Protein AF-A0A7C6NLB7-F1 (afdb_monomer_lite)

Secondary structure (DSSP, 8-state):
-EEEEEEE-TTS-EEEEEEE---EEEEET--S-HHHHHHHHHHHHHTTPPPPSSSSEEEEE-GGG----SS---SSTTEEEEEEEEEEEETTEEEEEEEEEEEEHHHHT-

Sequence (110 aa):
MQLQFQLVRANGGSESIQTQVQQCIVAGWAGRDIDAIEHHILELAELGVPRPSDVPLYYRIATNQLVQSPTVQVVGPHSSGEAEVLVFNHGDELCVSLASDHTDRALEAQ

Radius of gyration: 16.69 Å; chains: 1; bounding box: 38×24×46 Å

Structure (mmCIF, N/CA/C/O backbone):
data_AF-A0A7C6NLB7-F1
#
_entry.id   AF-A0A7C6NLB7-F1
#
loop_
_atom_site.group_PDB
_atom_site.id
_atom_site.type_symbol
_atom_site.label_atom_id
_atom_site.label_alt_id
_atom_site.label_comp_id
_atom_site.label_asym_id
_atom_site.label_entity_id
_atom_site.label_seq_id
_atom_site.pdbx_PDB_ins_code
_atom_site.Cartn_x
_atom_site.Cartn_y
_atom_site.Cartn_z
_atom_site.occupancy
_atom_site.B_iso_or_equiv
_atom_site.auth_seq_id
_atom_site.auth_comp_id
_atom_site.auth_asym_id
_atom_site.auth_atom_id
_atom_site.pdbx_PDB_model_num
ATOM 1 N N . MET A 1 1 ? 2.796 -9.038 10.996 1.00 92.50 1 MET A N 1
ATOM 2 C CA . MET A 1 1 ? 3.244 -7.695 11.405 1.00 92.50 1 MET A CA 1
ATOM 3 C C . MET A 1 1 ? 2.194 -7.086 12.322 1.00 92.50 1 MET A C 1
ATOM 5 O O . MET A 1 1 ? 1.027 -7.156 11.965 1.00 92.50 1 MET A O 1
ATOM 9 N N . GLN A 1 2 ? 2.576 -6.545 13.481 1.00 95.06 2 GLN A N 1
ATOM 10 C CA . GLN A 1 2 ? 1.649 -5.838 14.373 1.00 95.06 2 GLN A CA 1
ATOM 11 C C . GLN A 1 2 ? 1.724 -4.339 14.076 1.00 95.06 2 GLN A C 1
ATOM 13 O O . GLN A 1 2 ? 2.816 -3.780 14.072 1.00 95.06 2 GLN A O 1
ATOM 18 N N . LEU A 1 3 ? 0.578 -3.709 13.831 1.00 96.38 3 LEU A N 1
ATOM 19 C CA . LEU A 1 3 ? 0.455 -2.274 13.571 1.00 96.38 3 LEU A CA 1
ATOM 20 C C . LEU A 1 3 ? -0.475 -1.635 14.602 1.00 96.38 3 LEU A C 1
ATOM 22 O O . LEU A 1 3 ? -1.372 -2.301 15.127 1.00 96.38 3 LEU A O 1
ATOM 26 N N . GLN A 1 4 ? -0.276 -0.348 14.869 1.00 97.31 4 GLN A N 1
ATOM 27 C CA . GLN A 1 4 ? -1.088 0.441 15.788 1.00 97.31 4 GLN A CA 1
ATOM 28 C C . GLN A 1 4 ? -1.752 1.605 15.053 1.00 97.31 4 GLN A C 1
ATOM 30 O O . GLN A 1 4 ? -1.092 2.352 14.338 1.00 97.31 4 GLN A O 1
ATOM 35 N N . PHE A 1 5 ? -3.050 1.800 15.259 1.00 96.94 5 PHE A N 1
ATOM 36 C CA . PHE A 1 5 ? -3.798 2.896 14.643 1.00 96.94 5 PHE A CA 1
ATOM 37 C C . PHE A 1 5 ? -4.637 3.629 15.682 1.00 96.94 5 PHE A C 1
ATOM 39 O O . PHE A 1 5 ? -5.037 3.047 16.690 1.00 96.94 5 PHE A O 1
ATOM 46 N N . GLN A 1 6 ? -4.948 4.893 15.399 1.00 97.25 6 GLN A N 1
ATOM 47 C CA . GLN A 1 6 ? -6.030 5.598 16.074 1.00 97.25 6 GLN A CA 1
ATOM 48 C C . GLN A 1 6 ? -7.300 5.427 15.239 1.00 97.25 6 GLN A C 1
ATOM 50 O O . GLN A 1 6 ? -7.418 6.006 14.160 1.00 97.25 6 GLN A O 1
ATOM 55 N N . LEU A 1 7 ? -8.245 4.627 15.724 1.00 96.50 7 LEU A N 1
ATOM 56 C CA . LEU A 1 7 ? -9.530 4.431 15.067 1.00 96.50 7 LEU A CA 1
ATOM 57 C C . LEU A 1 7 ? -10.456 5.592 15.423 1.00 96.50 7 LEU A C 1
ATOM 59 O O . LEU A 1 7 ? -10.834 5.759 16.581 1.00 96.50 7 LEU A O 1
ATOM 63 N N . VAL A 1 8 ? -10.808 6.404 14.429 1.00 95.88 8 VAL A N 1
ATOM 64 C CA . VAL A 1 8 ? -11.730 7.536 14.583 1.00 95.88 8 VAL A CA 1
ATOM 65 C C . VAL A 1 8 ? -13.135 7.093 14.194 1.00 95.88 8 VAL A C 1
ATOM 67 O O . VAL A 1 8 ? -13.362 6.570 13.105 1.00 95.88 8 VAL A O 1
ATOM 70 N N . ARG A 1 9 ? -14.092 7.306 15.094 1.00 93.19 9 ARG A N 1
ATOM 71 C CA . ARG A 1 9 ? -15.501 6.957 14.915 1.00 93.19 9 ARG A CA 1
ATOM 72 C C . ARG A 1 9 ? -16.292 8.187 14.461 1.00 93.19 9 ARG A C 1
ATOM 74 O O . ARG A 1 9 ? -15.980 9.318 14.827 1.00 93.19 9 ARG A O 1
ATOM 81 N N . ALA A 1 10 ? -17.380 7.971 13.719 1.00 91.81 10 ALA A N 1
ATOM 82 C CA . ALA A 1 10 ? -18.236 9.056 13.217 1.00 91.81 10 ALA A CA 1
ATOM 83 C C . ALA A 1 10 ? -18.882 9.906 14.330 1.00 91.81 10 ALA A C 1
ATOM 85 O O . ALA A 1 10 ? -19.225 11.063 14.111 1.00 91.81 10 ALA A O 1
ATOM 86 N N . ASN A 1 11 ? -19.027 9.348 15.536 1.00 94.19 11 ASN A N 1
ATOM 87 C CA . ASN A 1 11 ? -19.532 10.058 16.713 1.00 94.19 11 ASN A CA 1
ATOM 88 C C . ASN A 1 11 ? -18.473 10.948 17.401 1.00 94.19 11 ASN A C 1
ATOM 90 O O . ASN A 1 11 ? -18.742 11.483 18.474 1.00 94.19 11 ASN A O 1
ATOM 94 N N . GLY A 1 12 ? -17.273 11.079 16.826 1.00 93.75 12 GLY A N 1
ATOM 95 C CA . GLY A 1 12 ? -16.162 11.851 17.385 1.00 93.75 12 GLY A CA 1
ATOM 96 C C . GLY A 1 12 ? -15.335 11.107 18.437 1.00 93.75 12 GLY A C 1
ATOM 97 O O . GLY A 1 12 ? -14.332 11.638 18.907 1.00 93.75 12 GLY A O 1
ATOM 98 N N . GLY A 1 13 ? -15.719 9.879 18.799 1.00 96.19 13 GLY A N 1
ATOM 99 C CA . GLY A 1 13 ? -14.900 9.006 19.630 1.00 96.19 13 GLY A CA 1
ATOM 100 C C . GLY A 1 13 ? -13.646 8.555 18.887 1.00 96.19 13 GLY A C 1
ATOM 101 O O . GLY A 1 13 ? -13.643 8.421 17.661 1.00 96.19 13 GLY A O 1
ATOM 102 N N . SER A 1 14 ? -12.571 8.299 19.627 1.00 96.44 14 SER A N 1
ATOM 103 C CA . SER A 1 14 ? -11.406 7.640 19.054 1.00 96.44 14 SER A CA 1
ATOM 104 C C . SER A 1 14 ? -10.748 6.707 20.056 1.00 96.44 14 SER A C 1
ATOM 106 O O . SER A 1 14 ? -10.744 6.977 21.257 1.00 96.44 14 SER A O 1
ATOM 108 N N . GLU A 1 15 ? -10.205 5.608 19.553 1.00 96.38 15 GLU A N 1
ATOM 109 C CA . GLU A 1 15 ? -9.563 4.578 20.362 1.00 96.38 15 GLU A CA 1
ATOM 110 C C . GLU A 1 15 ? -8.288 4.071 19.688 1.00 96.38 15 GLU A C 1
ATOM 112 O O . GLU A 1 15 ? -8.196 4.002 18.462 1.00 96.38 15 GLU A O 1
ATOM 117 N N . SER A 1 16 ? -7.283 3.733 20.496 1.00 97.50 16 SER A N 1
ATOM 118 C CA . SER A 1 16 ? -6.065 3.104 19.990 1.00 97.50 16 SER A CA 1
ATOM 119 C C . SER A 1 16 ? -6.332 1.620 19.772 1.00 97.50 16 SER A C 1
ATOM 121 O O . SER A 1 16 ? -6.642 0.904 20.723 1.00 97.50 16 SER A O 1
ATOM 123 N N . ILE A 1 17 ? -6.129 1.150 18.545 1.00 97.12 17 ILE A N 1
ATOM 124 C CA . ILE A 1 17 ? -6.278 -0.256 18.168 1.00 97.12 17 ILE A CA 1
ATOM 125 C C . ILE A 1 17 ? -4.934 -0.865 17.773 1.00 97.12 17 ILE A C 1
ATOM 127 O O . ILE A 1 17 ? -4.039 -0.176 17.279 1.00 97.12 17 ILE A O 1
ATOM 131 N N . GLN A 1 18 ? -4.808 -2.177 17.966 1.00 97.06 18 GLN A N 1
ATOM 132 C CA . GLN A 1 18 ? -3.711 -2.976 17.426 1.00 97.06 18 GLN A CA 1
ATOM 133 C C . GLN A 1 18 ? -4.269 -3.999 16.439 1.00 97.06 18 GLN A C 1
ATOM 135 O O . GLN A 1 18 ? -5.221 -4.713 16.753 1.00 97.06 18 GLN A O 1
ATOM 140 N N . THR A 1 19 ? -3.652 -4.097 15.264 1.00 95.31 19 THR A N 1
ATOM 141 C CA . THR A 1 19 ? -4.032 -5.058 14.225 1.00 95.31 19 THR A CA 1
ATOM 142 C C . THR A 1 19 ? -2.844 -5.928 13.850 1.00 95.31 19 THR A C 1
ATOM 144 O O . THR A 1 19 ? -1.744 -5.437 13.594 1.00 95.31 19 THR A O 1
ATOM 147 N N . GLN A 1 20 ? -3.085 -7.238 13.782 1.00 95.50 20 GLN A N 1
ATOM 148 C CA . GLN A 1 20 ? -2.116 -8.203 13.283 1.00 95.50 20 GLN A CA 1
ATOM 149 C C . GLN A 1 20 ? -2.340 -8.439 11.787 1.00 95.50 20 GLN A C 1
ATOM 151 O O . GLN A 1 20 ? -3.300 -9.089 11.383 1.00 95.50 20 GLN A O 1
ATOM 156 N N . VAL A 1 21 ? -1.414 -7.960 10.963 1.00 94.88 21 VAL A N 1
ATOM 157 C CA . VAL A 1 21 ? -1.416 -8.180 9.516 1.00 94.88 21 VAL A CA 1
ATOM 158 C C . VAL A 1 21 ? -0.633 -9.447 9.178 1.00 94.88 21 VAL A C 1
ATOM 160 O O . VAL A 1 21 ? 0.557 -9.560 9.488 1.00 94.88 21 VAL A O 1
ATOM 163 N N . GLN A 1 22 ? -1.299 -10.407 8.536 1.00 95.31 22 GLN A N 1
ATOM 164 C CA . GLN A 1 22 ? -0.702 -11.673 8.087 1.00 95.31 22 GLN A CA 1
ATOM 165 C C . GLN A 1 22 ? -0.388 -11.689 6.589 1.00 95.31 22 GLN A C 1
ATOM 167 O O . GLN A 1 22 ? 0.476 -12.445 6.149 1.00 95.31 22 GLN A O 1
ATOM 172 N N . GLN A 1 23 ? -1.064 -10.844 5.812 1.00 96.50 23 GLN A N 1
ATOM 173 C CA . GLN A 1 23 ? -0.889 -10.721 4.370 1.00 96.50 23 GLN A CA 1
ATOM 174 C C . GLN A 1 23 ? -0.941 -9.247 3.985 1.00 96.50 23 GLN A C 1
ATOM 176 O O . GLN A 1 23 ? -1.750 -8.500 4.526 1.00 96.50 23 GLN A O 1
ATOM 181 N N . CYS A 1 24 ? -0.076 -8.848 3.059 1.00 97.12 24 CYS A N 1
ATOM 182 C CA . CYS A 1 24 ? -0.069 -7.515 2.480 1.00 97.12 24 CYS A CA 1
ATOM 183 C C . CYS A 1 24 ? -0.201 -7.662 0.966 1.00 97.12 24 CYS A C 1
ATOM 185 O O . CYS A 1 24 ? 0.562 -8.410 0.347 1.00 97.12 24 CYS A O 1
ATOM 187 N N . ILE A 1 25 ? -1.207 -7.008 0.398 1.00 97.06 25 ILE A N 1
ATOM 188 C CA . ILE A 1 25 ? -1.542 -7.064 -1.023 1.00 97.06 25 ILE A CA 1
ATOM 189 C C . ILE A 1 25 ? -1.562 -5.628 -1.523 1.00 97.06 25 ILE A C 1
ATOM 191 O O . ILE A 1 25 ? -2.232 -4.792 -0.921 1.00 97.06 25 ILE A O 1
ATOM 195 N N . VAL A 1 26 ? -0.842 -5.368 -2.607 1.00 96.00 26 VAL A N 1
ATOM 196 C CA . VAL A 1 26 ? -0.899 -4.101 -3.335 1.00 96.00 26 VAL A CA 1
ATOM 197 C C . VAL A 1 26 ? -1.802 -4.291 -4.549 1.00 96.00 26 VAL A C 1
ATOM 199 O O . VAL A 1 26 ? -1.809 -5.361 -5.166 1.00 96.00 26 VAL A O 1
ATOM 202 N N . ALA A 1 27 ? -2.600 -3.270 -4.844 1.00 95.12 27 ALA A N 1
ATOM 203 C CA . ALA A 1 27 ? -3.538 -3.241 -5.955 1.00 95.12 27 ALA A CA 1
ATOM 204 C C . ALA A 1 27 ? -3.098 -2.168 -6.959 1.00 95.12 27 ALA A C 1
ATOM 206 O O . ALA A 1 27 ? -3.522 -1.018 -6.877 1.00 95.12 27 ALA A O 1
ATOM 207 N N . GLY A 1 28 ? -2.238 -2.548 -7.901 1.00 91.06 28 GLY A N 1
ATOM 208 C CA . GLY A 1 28 ? -1.818 -1.673 -8.990 1.00 91.06 28 GLY A CA 1
ATOM 209 C C . GLY A 1 28 ? -2.954 -1.451 -9.988 1.00 91.06 28 GLY A C 1
ATOM 210 O O . GLY A 1 28 ? -3.782 -2.338 -10.212 1.00 91.06 28 GLY A O 1
ATOM 211 N N . TRP A 1 29 ? -2.990 -0.270 -10.610 1.00 89.19 29 TRP A N 1
ATOM 212 C CA . TRP A 1 29 ? -4.003 0.093 -11.613 1.00 89.19 29 TRP A CA 1
ATOM 213 C C . TRP A 1 29 ? -5.451 -0.018 -11.099 1.00 89.19 29 TRP A C 1
ATOM 215 O O . TRP A 1 29 ? -6.380 -0.238 -11.872 1.00 89.19 29 TRP A O 1
ATOM 225 N N . ALA A 1 30 ? -5.665 0.128 -9.787 1.00 91.38 30 ALA A N 1
ATOM 226 C CA . ALA A 1 30 ? -6.963 -0.034 -9.124 1.00 91.38 30 ALA A CA 1
ATOM 227 C C . ALA A 1 30 ? -7.869 1.211 -9.206 1.00 91.38 30 ALA A C 1
ATOM 229 O O . ALA A 1 30 ? -8.543 1.583 -8.242 1.00 91.38 30 ALA A O 1
ATOM 230 N N . GLY A 1 31 ? -7.896 1.863 -10.369 1.00 89.12 31 GLY A N 1
ATOM 231 C CA . GLY A 1 31 ? -8.738 3.028 -10.629 1.00 89.12 31 GLY A CA 1
ATOM 232 C C . GLY A 1 31 ? -10.203 2.660 -10.891 1.00 89.12 31 GLY A C 1
ATOM 233 O O . 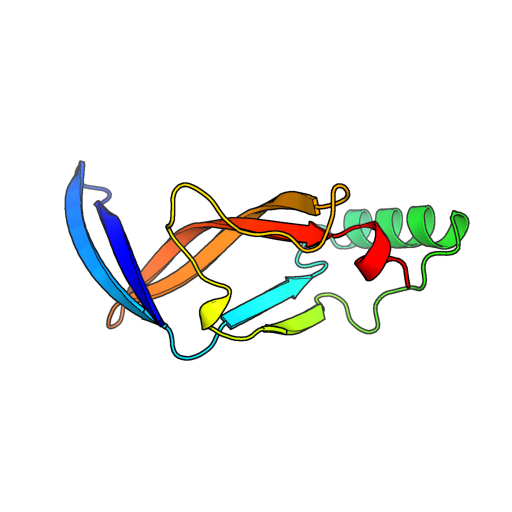GLY A 1 31 ? -10.518 1.604 -11.435 1.00 89.12 31 GLY A O 1
ATOM 234 N N . ARG A 1 32 ? -11.125 3.559 -10.523 1.00 92.00 32 ARG A N 1
ATOM 235 C CA . ARG A 1 32 ? -12.555 3.430 -10.867 1.00 92.00 32 ARG A CA 1
ATOM 236 C C . ARG A 1 32 ? -12.837 3.796 -12.326 1.00 92.00 32 ARG A C 1
ATOM 238 O O . ARG A 1 32 ? -13.775 3.268 -12.915 1.00 92.00 32 ARG A O 1
ATOM 245 N N . ASP A 1 33 ? -12.078 4.746 -12.859 1.00 94.38 33 ASP A N 1
ATOM 246 C CA . ASP A 1 33 ? -12.229 5.247 -14.220 1.00 94.38 33 ASP A CA 1
ATOM 247 C C . ASP A 1 33 ? -11.365 4.409 -15.165 1.00 94.38 33 ASP A C 1
ATOM 249 O O . ASP A 1 33 ? -10.150 4.583 -15.243 1.00 94.38 33 ASP A O 1
ATOM 253 N N . ILE A 1 34 ? -12.008 3.449 -15.829 1.00 92.75 34 ILE A N 1
ATOM 254 C CA . ILE A 1 34 ? -11.337 2.508 -16.730 1.00 92.75 34 ILE A CA 1
ATOM 255 C C . ILE A 1 34 ? -10.770 3.240 -17.951 1.00 92.75 34 ILE A C 1
ATOM 257 O O . ILE A 1 34 ? -9.684 2.890 -18.404 1.00 92.75 34 ILE A O 1
ATOM 261 N N . ASP A 1 35 ? -11.455 4.273 -18.447 1.00 95.06 35 ASP A N 1
ATOM 262 C CA . ASP A 1 35 ? -11.003 5.032 -19.614 1.00 95.06 35 ASP A CA 1
ATOM 263 C C . ASP A 1 35 ? -9.749 5.847 -19.272 1.00 95.06 35 ASP A C 1
ATOM 265 O O . ASP A 1 35 ? -8.801 5.883 -20.056 1.00 95.06 35 ASP A O 1
ATOM 269 N N . ALA A 1 36 ? -9.697 6.441 -18.074 1.00 93.50 36 ALA A N 1
ATOM 270 C CA . ALA A 1 36 ? -8.504 7.132 -17.588 1.00 93.50 36 ALA A CA 1
ATOM 271 C C . ALA A 1 36 ? -7.315 6.177 -17.384 1.00 93.50 36 ALA A C 1
ATOM 273 O O . ALA A 1 36 ? -6.183 6.524 -17.723 1.00 93.50 36 ALA A O 1
ATOM 274 N N . ILE A 1 37 ? -7.559 4.967 -16.864 1.00 93.56 37 ILE A N 1
ATOM 275 C CA . ILE A 1 37 ? -6.520 3.935 -16.728 1.00 93.56 37 ILE A CA 1
ATOM 276 C C . ILE A 1 37 ? -5.993 3.523 -18.102 1.00 93.56 37 ILE A C 1
ATOM 278 O O . ILE A 1 37 ? -4.782 3.470 -18.303 1.00 93.56 37 ILE A O 1
ATOM 282 N N . GLU A 1 38 ? -6.887 3.250 -19.052 1.00 93.94 38 GLU A N 1
ATOM 283 C CA . GLU A 1 38 ? -6.506 2.846 -20.404 1.00 93.94 38 GLU A CA 1
ATOM 284 C C . GLU A 1 38 ? -5.720 3.952 -21.115 1.00 93.94 38 GLU A C 1
ATOM 286 O O . GLU A 1 38 ? -4.690 3.673 -21.726 1.00 93.94 38 GLU A O 1
ATOM 291 N N . HIS A 1 39 ? -6.148 5.211 -20.982 1.00 93.94 39 HIS A N 1
ATOM 292 C CA . HIS A 1 39 ? -5.409 6.359 -21.501 1.00 93.94 39 HIS A CA 1
ATOM 293 C C . HIS A 1 39 ? -3.981 6.402 -20.946 1.00 93.94 39 HIS A C 1
ATOM 295 O O . HIS A 1 39 ? -3.029 6.509 -21.714 1.00 93.94 39 HIS A O 1
ATOM 301 N N . HIS A 1 40 ? -3.825 6.237 -19.631 1.00 90.00 40 HIS A N 1
ATOM 302 C CA . HIS A 1 40 ? -2.513 6.258 -18.993 1.00 90.00 40 HIS A CA 1
ATOM 303 C C . HIS A 1 40 ? -1.622 5.078 -19.416 1.00 90.00 40 HIS A C 1
ATOM 305 O O . HIS A 1 40 ? -0.420 5.238 -19.623 1.00 90.00 40 HIS A O 1
ATOM 311 N N . ILE A 1 41 ? -2.206 3.891 -19.608 1.00 91.44 41 ILE A N 1
ATOM 312 C CA . ILE A 1 41 ? -1.497 2.735 -20.169 1.00 91.44 41 ILE A CA 1
ATOM 313 C C . ILE A 1 41 ? -0.966 3.051 -21.574 1.00 91.44 41 ILE A C 1
ATOM 315 O O . ILE A 1 41 ? 0.164 2.681 -21.891 1.00 91.44 41 ILE A O 1
ATOM 319 N N . LEU A 1 42 ? -1.757 3.723 -22.416 1.00 94.00 42 LEU A N 1
ATOM 320 C CA . LEU A 1 42 ? -1.338 4.103 -23.768 1.00 94.00 42 LEU A CA 1
ATOM 321 C C . LEU A 1 42 ? -0.220 5.156 -23.746 1.00 94.00 42 LEU A C 1
ATOM 323 O O . LEU A 1 42 ? 0.763 4.982 -24.462 1.00 94.00 42 LEU A O 1
ATOM 327 N N . GLU A 1 43 ? -0.316 6.180 -22.889 1.00 92.00 43 GLU A N 1
ATOM 328 C CA . GLU A 1 43 ? 0.761 7.167 -22.685 1.00 92.00 43 GLU A CA 1
ATOM 329 C C . GLU A 1 43 ? 2.085 6.488 -22.300 1.00 92.00 43 GLU A C 1
ATOM 331 O O . GLU A 1 43 ? 3.144 6.791 -22.849 1.00 92.00 43 GLU A O 1
ATOM 336 N N . LEU A 1 44 ? 2.036 5.531 -21.371 1.00 87.50 44 LEU A N 1
ATOM 337 C CA . LEU A 1 44 ? 3.215 4.795 -20.913 1.00 87.50 44 LEU A CA 1
ATOM 338 C C . LEU A 1 44 ? 3.760 3.835 -21.981 1.00 87.50 44 LEU A C 1
ATOM 340 O O . LEU A 1 44 ? 4.978 3.691 -22.115 1.00 87.50 44 LEU A O 1
ATOM 344 N N . ALA A 1 45 ? 2.888 3.235 -22.792 1.00 89.62 45 ALA A N 1
ATOM 345 C CA . ALA A 1 45 ? 3.295 2.399 -23.917 1.00 89.62 45 ALA A CA 1
ATOM 346 C C . ALA A 1 45 ? 4.065 3.195 -24.985 1.00 89.62 45 ALA A C 1
ATOM 348 O O . ALA A 1 45 ? 5.037 2.678 -25.541 1.00 89.62 45 ALA A O 1
ATOM 349 N N . GLU A 1 46 ? 3.700 4.458 -25.236 1.00 92.44 46 GLU A N 1
ATOM 350 C CA . GLU A 1 46 ? 4.463 5.359 -26.119 1.00 92.44 46 GLU A CA 1
ATOM 351 C C . GLU A 1 46 ? 5.883 5.635 -25.591 1.00 92.44 46 GLU A C 1
ATOM 353 O O . GLU A 1 46 ? 6.809 5.842 -26.378 1.00 92.44 46 GLU A O 1
ATOM 358 N N . LEU A 1 47 ? 6.077 5.567 -24.270 1.00 84.69 47 LEU A N 1
ATOM 359 C CA . LEU A 1 47 ? 7.379 5.677 -23.602 1.00 84.69 47 LEU A CA 1
ATOM 360 C C . LEU A 1 47 ? 8.134 4.337 -23.504 1.00 84.69 47 LEU A C 1
ATOM 362 O O . LEU A 1 47 ? 9.232 4.290 -22.949 1.00 84.69 47 LEU A O 1
ATOM 366 N N . GLY A 1 48 ? 7.577 3.254 -24.055 1.00 84.12 48 GLY A N 1
ATOM 367 C CA . GLY A 1 48 ? 8.183 1.921 -24.055 1.00 84.12 48 GLY A CA 1
ATOM 368 C C . GLY A 1 48 ? 7.942 1.104 -22.783 1.00 84.12 48 GLY A C 1
ATOM 369 O O . GLY A 1 48 ? 8.550 0.045 -22.628 1.00 84.12 48 GLY A O 1
ATOM 370 N N . VAL A 1 49 ? 7.061 1.556 -21.887 1.00 83.12 49 VAL A N 1
ATOM 371 C CA . VAL A 1 49 ? 6.671 0.798 -20.692 1.00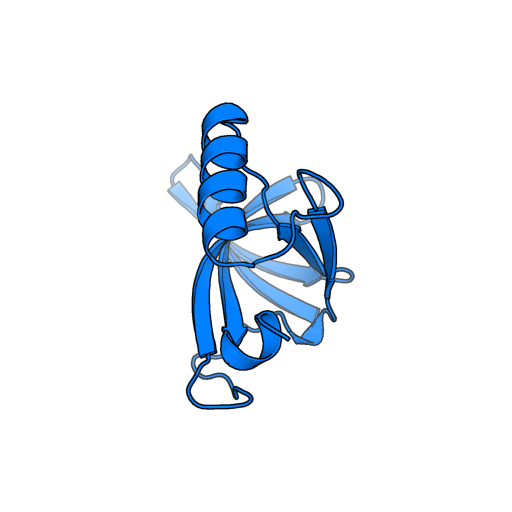 83.12 49 VAL A CA 1
ATOM 372 C C . VAL A 1 49 ? 5.645 -0.274 -21.091 1.00 83.12 49 VAL A C 1
ATOM 374 O O . VAL A 1 49 ? 4.658 0.040 -21.762 1.00 83.12 49 VAL A O 1
ATOM 377 N N . PRO A 1 50 ? 5.842 -1.551 -20.719 1.00 85.00 50 PRO A N 1
ATOM 378 C CA . PRO A 1 50 ? 4.910 -2.612 -21.076 1.00 85.00 50 PRO A CA 1
ATOM 379 C C . PRO A 1 50 ? 3.557 -2.441 -20.375 1.00 85.00 50 PRO A C 1
ATOM 381 O O . PRO A 1 50 ? 3.472 -2.012 -19.225 1.00 85.00 50 PRO A O 1
ATOM 384 N N . ARG A 1 51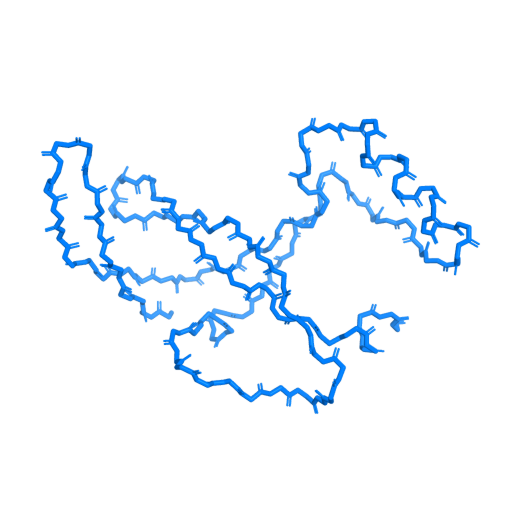 ? 2.485 -2.847 -21.064 1.00 90.81 51 ARG A N 1
ATOM 385 C CA . ARG A 1 51 ? 1.134 -2.908 -20.491 1.00 90.81 51 ARG A CA 1
ATOM 386 C C . ARG A 1 51 ? 1.110 -3.852 -19.272 1.00 90.81 51 ARG A C 1
ATOM 388 O O . ARG A 1 51 ? 1.731 -4.917 -19.343 1.00 90.81 51 ARG A O 1
ATOM 395 N N . PRO A 1 52 ? 0.352 -3.542 -18.201 1.00 89.75 52 PRO A N 1
ATOM 396 C CA . PRO A 1 52 ? 0.132 -4.499 -17.120 1.00 89.75 52 PRO A CA 1
ATOM 397 C C . PRO A 1 52 ? -0.572 -5.771 -17.611 1.00 89.75 52 PRO A C 1
ATOM 399 O O . PRO A 1 52 ? -1.375 -5.740 -18.545 1.00 89.75 52 PRO A O 1
ATOM 402 N N . SER A 1 53 ? -0.299 -6.900 -16.952 1.00 91.12 53 SER A N 1
ATOM 403 C CA . SER A 1 53 ? -0.919 -8.186 -17.297 1.00 91.12 53 SER A CA 1
ATOM 404 C C . SER A 1 53 ? -2.416 -8.238 -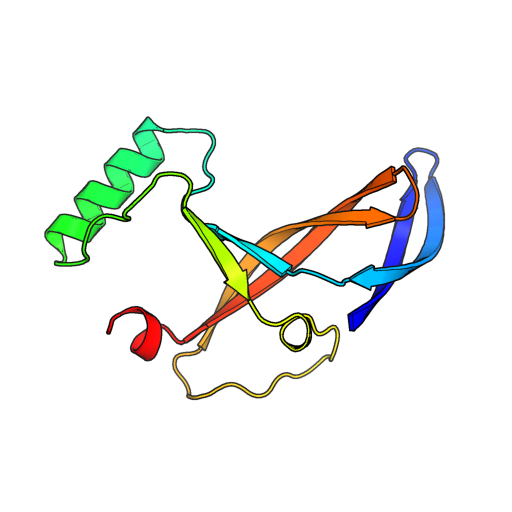16.990 1.00 91.12 53 SER A C 1
ATOM 406 O O . SER A 1 53 ? -3.136 -8.957 -17.670 1.00 91.12 53 SER A O 1
ATOM 408 N N . ASP A 1 54 ? -2.868 -7.469 -15.996 1.00 92.88 54 ASP A N 1
ATOM 409 C CA . ASP A 1 54 ? -4.261 -7.360 -15.564 1.00 92.88 54 ASP A CA 1
ATOM 410 C C . ASP A 1 54 ? -4.558 -5.935 -15.080 1.00 92.88 54 ASP A C 1
ATOM 412 O O . ASP A 1 54 ? -3.661 -5.209 -14.647 1.00 92.88 54 ASP A O 1
ATOM 416 N N . VAL A 1 55 ? -5.832 -5.544 -15.132 1.00 92.12 55 VAL A N 1
ATOM 417 C CA . VAL A 1 55 ? -6.331 -4.280 -14.576 1.00 92.12 55 VAL A CA 1
ATOM 418 C C . VAL A 1 55 ? -7.603 -4.575 -13.774 1.00 92.12 55 VAL A C 1
ATOM 420 O O . VAL A 1 55 ? -8.623 -4.919 -14.379 1.00 92.12 55 VAL A O 1
ATOM 423 N N . PRO A 1 56 ? -7.585 -4.445 -12.433 1.00 93.38 56 PRO A N 1
ATOM 424 C CA . PRO A 1 56 ? -6.426 -4.161 -11.575 1.00 93.38 56 PRO A CA 1
ATOM 425 C C . PRO A 1 56 ? -5.438 -5.336 -11.465 1.00 93.38 56 PRO A C 1
ATOM 427 O O . PRO A 1 56 ? -5.819 -6.500 -11.584 1.00 93.38 56 PRO A O 1
ATOM 430 N N . LEU A 1 57 ? -4.177 -5.023 -11.156 1.00 92.81 57 LEU A N 1
ATOM 431 C CA . LEU A 1 57 ? -3.121 -6.000 -10.888 1.00 92.81 57 LEU A CA 1
ATOM 432 C C . LEU A 1 57 ? -2.920 -6.163 -9.378 1.00 92.81 57 LEU A C 1
ATOM 434 O O . LEU A 1 57 ? -2.520 -5.222 -8.696 1.00 92.81 57 LEU A O 1
ATOM 438 N N . TYR A 1 58 ? -3.131 -7.372 -8.856 1.00 95.31 58 TYR A N 1
ATOM 439 C CA . TYR A 1 58 ? -2.908 -7.671 -7.440 1.00 95.31 58 TYR A CA 1
ATOM 440 C C . TYR A 1 58 ? -1.645 -8.498 -7.229 1.00 95.31 58 TYR A C 1
ATOM 442 O O . TYR A 1 58 ? -1.519 -9.601 -7.763 1.00 95.31 58 TYR A O 1
ATOM 450 N N . TYR A 1 59 ? -0.747 -8.020 -6.371 1.00 94.56 59 TYR A N 1
ATOM 451 C CA . TYR A 1 59 ? 0.453 -8.760 -5.981 1.00 94.56 59 TYR A CA 1
ATOM 452 C C . TYR A 1 59 ? 0.686 -8.708 -4.474 1.00 94.56 59 TYR A C 1
ATOM 454 O O . TYR A 1 59 ? 0.292 -7.776 -3.774 1.00 94.56 59 TYR A O 1
ATOM 462 N N . ARG A 1 60 ? 1.299 -9.774 -3.949 1.00 96.75 60 ARG A N 1
ATOM 463 C CA . ARG A 1 60 ? 1.610 -9.901 -2.523 1.00 96.75 60 ARG A CA 1
ATOM 464 C C . ARG A 1 60 ? 3.003 -9.368 -2.249 1.00 96.75 60 ARG A C 1
ATOM 466 O O . ARG A 1 60 ? 3.946 -9.750 -2.935 1.00 96.75 60 ARG A O 1
ATOM 473 N N . ILE A 1 61 ? 3.131 -8.595 -1.179 1.00 95.94 61 ILE A N 1
ATOM 474 C CA . ILE A 1 61 ? 4.425 -8.192 -0.629 1.00 95.94 61 ILE A CA 1
ATOM 475 C C . ILE A 1 61 ? 4.608 -8.777 0.770 1.00 95.94 61 ILE A C 1
ATOM 477 O O . ILE A 1 61 ? 3.657 -9.198 1.439 1.00 95.94 61 ILE A O 1
ATOM 481 N N . ALA A 1 62 ? 5.858 -8.833 1.219 1.00 96.50 62 ALA A N 1
ATOM 482 C CA . ALA A 1 62 ? 6.169 -9.341 2.542 1.00 96.50 62 ALA A CA 1
ATOM 483 C C . ALA A 1 62 ? 5.610 -8.397 3.622 1.00 96.50 62 ALA A C 1
ATOM 485 O O . ALA A 1 62 ? 5.770 -7.182 3.555 1.00 96.50 62 ALA A O 1
ATOM 486 N N . THR A 1 63 ? 4.948 -8.948 4.645 1.00 96.00 63 THR A N 1
ATOM 487 C CA . THR A 1 63 ? 4.283 -8.128 5.682 1.00 96.00 63 THR A CA 1
ATOM 488 C C . THR A 1 63 ? 5.236 -7.268 6.510 1.00 96.00 63 THR A C 1
ATOM 490 O O . THR A 1 63 ? 4.787 -6.334 7.163 1.00 96.00 63 THR A O 1
ATOM 493 N N . ASN A 1 64 ? 6.537 -7.563 6.497 1.00 94.31 64 ASN A N 1
ATOM 494 C CA . ASN A 1 64 ? 7.561 -6.735 7.129 1.00 94.31 64 ASN A CA 1
ATOM 495 C C . ASN A 1 64 ? 7.877 -5.444 6.358 1.00 94.31 64 ASN A C 1
ATOM 497 O O . ASN A 1 64 ? 8.574 -4.601 6.908 1.00 94.31 64 ASN A O 1
ATOM 501 N N . GLN A 1 65 ? 7.345 -5.272 5.144 1.00 94.62 65 GLN A N 1
ATOM 502 C CA . GLN A 1 65 ? 7.379 -4.000 4.416 1.00 94.62 65 GLN A CA 1
ATOM 503 C C . GLN A 1 65 ? 6.354 -2.990 4.958 1.00 94.62 65 GLN A C 1
ATOM 505 O O . GLN A 1 65 ? 6.490 -1.796 4.720 1.00 94.62 65 GLN A O 1
ATOM 510 N N . LEU A 1 66 ? 5.348 -3.441 5.721 1.00 95.44 66 LEU A N 1
ATOM 511 C CA . LEU A 1 66 ? 4.440 -2.545 6.436 1.00 95.44 66 LEU A CA 1
ATOM 512 C C . LEU A 1 66 ? 5.117 -2.050 7.711 1.00 95.44 66 LEU A C 1
ATOM 514 O O . LEU A 1 66 ? 5.282 -2.803 8.673 1.00 95.44 66 LEU A O 1
ATOM 518 N N . VAL A 1 67 ? 5.490 -0.776 7.721 1.00 95.12 67 VAL A N 1
ATOM 519 C CA . VAL A 1 67 ? 6.191 -0.138 8.836 1.00 95.12 67 VAL A CA 1
ATOM 520 C C . VAL A 1 67 ? 5.529 1.186 9.203 1.00 95.12 67 VAL A C 1
ATOM 522 O O . VAL A 1 67 ? 4.990 1.884 8.351 1.00 95.12 67 VAL A O 1
ATOM 525 N N . GLN A 1 68 ? 5.581 1.535 10.488 1.00 96.56 68 GLN A N 1
ATOM 526 C CA . GLN A 1 68 ? 5.115 2.829 11.016 1.00 96.56 68 GLN A CA 1
ATOM 527 C C . GLN A 1 68 ? 6.266 3.646 11.618 1.00 96.56 68 GLN A C 1
ATOM 529 O O . GLN A 1 68 ? 6.049 4.601 12.363 1.00 96.56 68 GLN A O 1
ATOM 534 N N . SER A 1 69 ? 7.505 3.246 11.323 1.00 95.56 69 SER A N 1
ATOM 535 C CA . SER A 1 69 ? 8.704 3.961 11.745 1.00 95.56 69 SER A CA 1
ATOM 536 C C . SER A 1 69 ? 8.764 5.344 11.087 1.00 95.56 69 SER A C 1
ATOM 538 O O . SER A 1 69 ? 8.424 5.469 9.912 1.00 95.56 69 SER A O 1
ATOM 540 N N . PRO A 1 70 ? 9.251 6.379 11.795 1.00 95.31 70 PRO A N 1
ATOM 541 C CA . PRO A 1 70 ? 9.388 7.725 11.233 1.00 95.31 70 PRO A CA 1
ATOM 542 C C . PRO A 1 70 ? 10.455 7.809 10.131 1.00 95.31 70 PRO A C 1
ATOM 544 O O . PRO A 1 70 ? 10.500 8.781 9.382 1.00 95.31 70 PRO A O 1
ATOM 547 N N . THR A 1 71 ? 11.335 6.812 10.050 1.00 94.81 71 THR A N 1
ATOM 548 C CA . THR A 1 71 ? 12.361 6.674 9.022 1.00 94.81 71 THR A CA 1
ATOM 549 C C . THR A 1 71 ? 12.371 5.245 8.499 1.00 94.81 71 THR A C 1
ATOM 551 O O . THR A 1 71 ? 12.122 4.289 9.239 1.00 94.81 71 THR A O 1
ATOM 554 N N . VAL A 1 72 ? 12.676 5.103 7.212 1.00 93.69 72 VAL A N 1
ATOM 555 C CA . VAL A 1 72 ? 12.809 3.815 6.531 1.00 93.69 72 VAL A CA 1
ATOM 556 C C . VAL A 1 72 ? 14.138 3.764 5.793 1.00 93.69 72 VAL A C 1
ATOM 558 O O . VAL A 1 72 ? 14.680 4.792 5.387 1.00 93.69 72 VAL A O 1
ATOM 561 N N . GLN A 1 73 ? 14.676 2.560 5.635 1.00 94.25 73 GLN A N 1
ATOM 562 C CA . GLN A 1 73 ? 15.821 2.328 4.769 1.00 94.25 73 GLN A CA 1
ATOM 563 C C . GLN A 1 73 ? 15.314 2.010 3.364 1.00 94.25 73 GLN A C 1
ATOM 565 O O . GLN A 1 73 ? 14.454 1.150 3.197 1.00 94.25 73 GLN A O 1
ATOM 570 N N . VAL A 1 74 ? 15.876 2.686 2.367 1.00 93.44 74 VAL A N 1
ATOM 571 C CA . VAL A 1 74 ? 15.570 2.471 0.949 1.00 93.44 74 VAL A CA 1
ATOM 572 C C . VAL A 1 74 ? 16.792 1.911 0.228 1.00 93.44 74 VAL A C 1
ATOM 574 O O . VAL A 1 74 ? 17.915 2.016 0.727 1.00 93.44 74 VAL A O 1
ATOM 577 N N . VAL A 1 75 ? 16.574 1.292 -0.933 1.00 92.19 75 VAL A N 1
ATOM 578 C CA . VAL A 1 75 ? 17.651 0.664 -1.714 1.00 92.19 75 VAL A CA 1
ATOM 579 C C . VAL A 1 75 ? 18.616 1.710 -2.272 1.00 92.19 75 VAL A C 1
ATOM 581 O O . VAL A 1 75 ? 19.831 1.537 -2.188 1.00 92.19 75 VAL A O 1
ATOM 584 N N . GLY A 1 76 ? 18.079 2.805 -2.808 1.00 91.75 76 GLY A N 1
ATOM 585 C CA . GLY A 1 76 ? 18.855 3.862 -3.438 1.00 91.75 76 GLY A CA 1
ATOM 586 C C . GLY A 1 76 ? 18.138 5.215 -3.435 1.00 91.75 76 GLY A C 1
ATOM 587 O O . GLY A 1 76 ? 17.068 5.366 -2.842 1.00 91.75 76 GLY A O 1
ATOM 588 N N . PRO A 1 77 ? 18.725 6.227 -4.094 1.00 94.38 77 PRO A N 1
ATOM 589 C CA . PRO A 1 77 ? 18.206 7.595 -4.096 1.00 94.38 77 PRO A CA 1
ATOM 590 C C . PRO A 1 77 ? 16.962 7.784 -4.979 1.00 94.38 77 PRO A C 1
ATOM 592 O O . PRO A 1 77 ? 16.409 8.878 -5.009 1.00 94.38 77 PRO A O 1
ATOM 595 N N . HIS A 1 78 ? 16.534 6.750 -5.709 1.00 94.06 78 HIS A N 1
ATOM 596 C CA . HIS A 1 78 ? 15.399 6.797 -6.636 1.00 94.06 78 HIS A CA 1
ATOM 597 C C . HIS A 1 78 ? 14.092 6.296 -6.011 1.00 94.06 78 HIS A C 1
ATOM 599 O O . HIS A 1 78 ? 13.116 6.059 -6.723 1.00 94.06 78 HIS A O 1
ATOM 605 N N . SER A 1 79 ? 14.065 6.140 -4.685 1.00 94.75 79 SER A N 1
ATOM 606 C CA . SER A 1 79 ? 12.837 5.844 -3.957 1.00 94.75 79 SER A CA 1
ATOM 607 C C . SER A 1 79 ? 11.927 7.069 -3.883 1.00 94.75 79 SER A C 1
ATOM 609 O O . SER A 1 79 ? 12.356 8.163 -3.514 1.00 94.75 79 SER A O 1
ATOM 611 N N . SER A 1 80 ? 10.654 6.865 -4.206 1.00 92.56 80 SER A N 1
ATOM 612 C CA . SER A 1 80 ? 9.584 7.850 -4.052 1.00 92.56 80 SER A CA 1
ATOM 613 C C . SER A 1 80 ? 8.376 7.208 -3.380 1.00 92.56 80 SER A C 1
ATOM 615 O O . SER A 1 80 ? 8.102 6.039 -3.638 1.00 92.56 80 SER A O 1
ATOM 617 N N . GLY A 1 81 ? 7.650 7.970 -2.563 1.00 92.56 81 GLY A N 1
ATOM 618 C CA . GLY A 1 81 ? 6.394 7.517 -1.972 1.00 92.56 81 GLY A CA 1
ATOM 619 C C . GLY A 1 81 ? 5.191 7.813 -2.867 1.00 92.56 81 GLY A C 1
ATOM 620 O O . GLY A 1 81 ? 5.084 8.908 -3.421 1.00 92.56 81 GLY A O 1
ATOM 621 N N . GLU A 1 82 ? 4.266 6.864 -2.950 1.00 91.69 82 GLU A N 1
ATOM 622 C CA . GLU A 1 82 ? 2.917 7.029 -3.500 1.00 91.69 82 GLU A CA 1
ATOM 623 C C . GLU A 1 82 ? 1.923 7.057 -2.342 1.00 91.69 82 GLU A C 1
ATOM 625 O O . GLU A 1 82 ? 2.051 6.253 -1.426 1.00 91.69 82 GLU A O 1
ATOM 630 N N . ALA A 1 83 ? 0.988 8.008 -2.307 1.00 94.69 83 ALA A N 1
ATOM 631 C CA . ALA A 1 83 ? -0.006 8.078 -1.236 1.00 94.69 83 ALA A CA 1
ATOM 632 C C . ALA A 1 83 ? -1.192 7.167 -1.568 1.00 94.69 83 ALA A C 1
ATOM 634 O O . ALA A 1 83 ? -1.904 7.418 -2.535 1.00 94.69 83 ALA A O 1
ATOM 635 N N . GLU A 1 84 ? -1.430 6.163 -0.727 1.00 95.38 84 GLU A N 1
ATOM 636 C CA . GLU A 1 84 ? -2.365 5.076 -1.009 1.00 95.38 84 GLU A CA 1
ATOM 637 C C . GLU A 1 84 ? -3.418 4.908 0.086 1.00 95.38 84 GLU A C 1
ATOM 639 O O . GLU A 1 84 ? -3.195 5.197 1.269 1.00 95.38 84 GLU A O 1
ATOM 644 N N . VAL A 1 85 ? -4.578 4.379 -0.307 1.00 96.44 85 VAL A N 1
ATOM 645 C CA . VAL A 1 85 ? -5.617 3.966 0.638 1.00 96.44 85 VAL A CA 1
ATOM 646 C C . VAL A 1 85 ? -5.273 2.582 1.182 1.00 96.44 85 VAL A C 1
ATOM 648 O O . VAL A 1 85 ? -5.252 1.595 0.452 1.00 96.44 85 VAL A O 1
ATOM 651 N N . LEU A 1 86 ? -5.070 2.489 2.494 1.00 96.88 86 LEU A N 1
ATOM 652 C CA . LEU A 1 86 ? -4.896 1.220 3.188 1.00 96.88 86 LEU A CA 1
ATOM 653 C C . LEU A 1 86 ? -6.246 0.719 3.694 1.00 96.88 86 LEU A C 1
A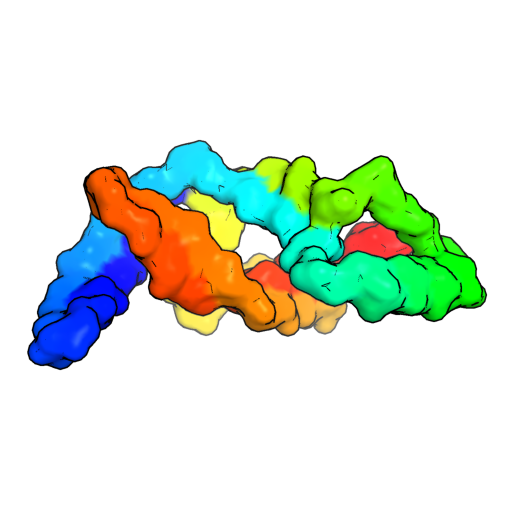TOM 655 O O . LEU A 1 86 ? -6.858 1.340 4.562 1.00 96.88 86 LEU A O 1
ATOM 659 N N . VAL A 1 87 ? -6.674 -0.440 3.201 1.00 97.00 87 VAL A N 1
ATOM 660 C CA . VAL A 1 87 ? -7.873 -1.137 3.677 1.00 97.00 87 VAL A CA 1
ATOM 661 C C . VAL A 1 87 ? -7.453 -2.367 4.474 1.00 97.00 87 VAL A C 1
ATOM 663 O O . VAL A 1 87 ? -6.661 -3.179 3.998 1.00 97.00 87 VAL A O 1
ATOM 666 N N . PHE A 1 88 ? -7.966 -2.518 5.694 1.00 96.88 88 PHE A N 1
ATOM 667 C CA . PHE A 1 88 ? -7.621 -3.643 6.565 1.00 96.88 88 PHE A CA 1
ATOM 668 C C . PHE A 1 88 ? -8.760 -3.990 7.520 1.00 96.88 88 PHE A C 1
ATOM 670 O O . PHE A 1 88 ? -9.591 -3.146 7.832 1.00 96.88 88 PHE A O 1
ATOM 677 N N . ASN A 1 89 ? -8.774 -5.223 8.023 1.00 95.38 89 ASN A N 1
ATOM 678 C CA . ASN A 1 89 ? -9.749 -5.642 9.027 1.00 95.38 89 ASN A CA 1
ATOM 679 C C . ASN A 1 89 ? -9.213 -5.423 10.449 1.00 95.38 89 ASN A C 1
ATOM 681 O O . ASN A 1 89 ? -8.045 -5.710 10.737 1.00 95.38 89 ASN A O 1
ATOM 685 N N . HIS A 1 90 ? -10.088 -4.982 11.349 1.00 94.69 90 HIS A N 1
ATOM 686 C CA . HIS A 1 90 ? -9.892 -5.025 12.795 1.00 94.69 90 HIS A CA 1
ATOM 687 C C . HIS A 1 90 ? -11.111 -5.705 13.434 1.00 94.69 90 HIS A C 1
ATOM 689 O O . HIS A 1 90 ? -12.189 -5.123 13.516 1.00 94.69 90 HIS A O 1
ATOM 695 N N . GLY A 1 91 ? -10.964 -6.972 13.836 1.00 91.06 91 GLY A N 1
ATOM 696 C CA . GLY A 1 91 ? -12.123 -7.806 14.172 1.00 91.06 91 GLY A CA 1
ATOM 697 C C . GLY A 1 91 ? -13.027 -7.997 12.949 1.00 91.06 91 GLY A C 1
ATOM 698 O O . GLY A 1 91 ? -12.534 -8.353 11.879 1.00 91.06 91 GLY A O 1
ATOM 699 N N . ASP A 1 92 ? -14.321 -7.719 13.109 1.00 93.00 92 ASP A N 1
ATOM 700 C CA . ASP A 1 92 ? -15.329 -7.784 12.037 1.00 93.00 92 ASP A CA 1
ATOM 701 C C . ASP A 1 92 ? -15.504 -6.448 11.286 1.00 93.00 92 ASP A C 1
ATOM 703 O O . ASP A 1 92 ? -16.368 -6.320 10.417 1.00 93.00 92 ASP A O 1
ATOM 707 N N . GLU A 1 93 ? -14.703 -5.431 11.619 1.00 93.19 93 GLU A N 1
ATOM 708 C CA . GLU A 1 93 ? -14.793 -4.102 11.019 1.00 93.19 93 GLU A CA 1
ATOM 709 C C . GLU A 1 93 ? -13.766 -3.924 9.897 1.00 93.19 93 GLU A C 1
ATOM 711 O O . GLU A 1 93 ? -12.578 -4.213 10.067 1.00 93.19 93 GLU A O 1
ATOM 716 N N . LEU A 1 94 ? -14.221 -3.384 8.763 1.00 95.94 94 LEU A N 1
ATOM 717 C CA . LEU A 1 94 ? -13.347 -2.910 7.696 1.00 95.94 94 LEU A CA 1
ATOM 718 C C . LEU A 1 94 ? -12.910 -1.476 8.006 1.00 95.94 94 LEU A C 1
ATOM 720 O O . LEU A 1 94 ? -13.730 -0.558 8.061 1.00 95.94 94 LEU A O 1
ATOM 724 N N . CYS A 1 95 ? -11.613 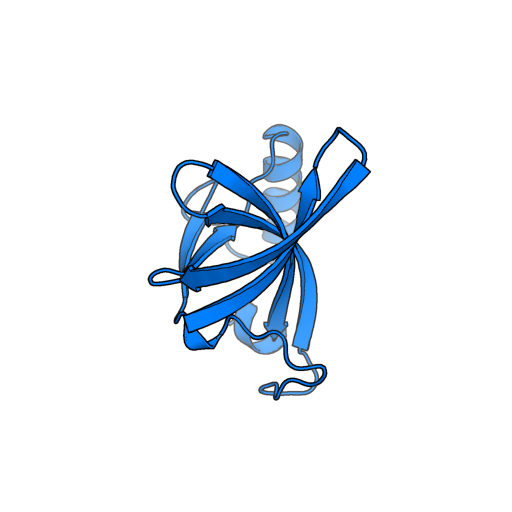-1.283 8.192 1.00 96.81 95 CYS A N 1
ATOM 725 C CA . CYS A 1 95 ? -10.998 0.007 8.453 1.00 96.81 95 CYS A CA 1
ATOM 726 C C . CYS A 1 95 ? -10.341 0.570 7.190 1.00 96.81 95 CYS A C 1
ATOM 728 O O . CYS A 1 95 ? -9.838 -0.166 6.338 1.00 96.81 95 CYS A O 1
ATOM 730 N N . VAL A 1 96 ? -10.308 1.900 7.117 1.00 96.94 96 VAL A N 1
ATOM 731 C CA . VAL A 1 96 ? -9.610 2.659 6.080 1.00 96.94 96 VAL A CA 1
ATOM 732 C C . VAL A 1 96 ? -8.580 3.562 6.750 1.00 96.94 96 VAL A C 1
ATOM 734 O O . VAL A 1 96 ? -8.881 4.235 7.734 1.00 96.94 96 VAL A O 1
ATOM 737 N N . SER A 1 97 ? -7.365 3.567 6.218 1.00 96.81 97 SER A N 1
ATOM 738 C CA . SER A 1 97 ? -6.260 4.434 6.620 1.00 96.81 97 SER A CA 1
ATOM 739 C C . SER A 1 97 ? -5.513 4.911 5.373 1.00 96.81 97 SER A C 1
ATOM 741 O O . SER A 1 97 ? -5.871 4.577 4.244 1.00 96.81 97 SER A O 1
ATOM 743 N N . LEU A 1 98 ? -4.463 5.694 5.581 1.00 96.88 98 LEU A N 1
ATOM 744 C CA . LEU A 1 98 ? -3.487 6.041 4.559 1.00 96.88 98 LEU A CA 1
ATOM 745 C C . LEU A 1 98 ? -2.215 5.216 4.758 1.00 96.88 98 LEU A C 1
ATOM 747 O O . LEU A 1 98 ? -1.839 4.910 5.894 1.00 96.88 98 LEU A O 1
ATOM 751 N N . ALA A 1 99 ? -1.564 4.883 3.654 1.00 96.50 99 ALA A N 1
ATOM 752 C CA . ALA A 1 99 ? -0.218 4.336 3.605 1.00 96.50 99 ALA A CA 1
ATOM 753 C C . ALA A 1 99 ? 0.586 5.073 2.533 1.00 96.50 99 ALA A C 1
ATOM 755 O O . ALA A 1 99 ? 0.025 5.823 1.734 1.00 96.50 99 ALA A O 1
ATOM 756 N N . SER A 1 100 ? 1.902 4.861 2.529 1.00 95.75 100 SER A N 1
ATOM 757 C CA . SER A 1 100 ? 2.718 5.258 1.392 1.00 95.75 100 SER A CA 1
ATOM 758 C C . SER A 1 100 ? 3.444 4.061 0.803 1.00 95.75 100 SER A C 1
ATOM 760 O O . SER A 1 100 ? 4.318 3.507 1.475 1.00 95.75 100 SER A O 1
ATOM 762 N N . ASP A 1 101 ? 3.089 3.678 -0.425 1.00 95.06 101 ASP A N 1
ATOM 763 C CA . ASP A 1 101 ? 3.810 2.644 -1.166 1.00 95.06 101 ASP A CA 1
ATOM 764 C C . ASP A 1 101 ? 5.110 3.255 -1.695 1.00 95.06 101 ASP A C 1
ATOM 766 O O . ASP A 1 101 ? 5.109 4.142 -2.549 1.00 95.06 101 ASP A O 1
ATOM 770 N N . HIS A 1 102 ? 6.225 2.904 -1.056 1.00 94.62 102 HIS A N 1
ATOM 771 C CA . HIS A 1 102 ? 7.531 3.429 -1.430 1.00 94.62 102 HIS A CA 1
ATOM 772 C C . HIS A 1 102 ? 8.158 2.526 -2.477 1.00 94.62 102 HIS A C 1
ATOM 774 O O . HIS A 1 102 ? 8.543 1.392 -2.184 1.00 94.62 102 HIS A O 1
ATOM 780 N N . THR A 1 103 ? 8.374 3.097 -3.654 1.00 91.19 103 THR A N 1
ATOM 781 C CA . THR A 1 103 ? 8.886 2.372 -4.811 1.00 91.19 103 THR A CA 1
ATOM 782 C C . THR A 1 103 ? 10.185 2.999 -5.285 1.00 91.19 103 THR A C 1
ATOM 784 O O . THR A 1 103 ? 10.293 4.221 -5.408 1.00 91.19 103 THR A O 1
ATOM 787 N N . ASP A 1 104 ? 11.200 2.168 -5.528 1.00 93.25 104 ASP A N 1
ATOM 788 C CA . ASP A 1 104 ? 12.405 2.591 -6.240 1.00 93.25 104 ASP A CA 1
ATOM 789 C C . ASP A 1 104 ? 12.133 2.550 -7.744 1.00 93.25 104 ASP A C 1
ATOM 791 O O . ASP A 1 104 ? 11.992 1.479 -8.334 1.00 93.25 104 ASP A O 1
ATOM 795 N N . ARG A 1 105 ? 12.056 3.728 -8.365 1.00 86.19 105 ARG A N 1
ATOM 796 C CA . ARG A 1 105 ? 11.664 3.861 -9.776 1.00 86.19 105 ARG A CA 1
ATOM 797 C C . ARG A 1 105 ? 12.689 3.303 -10.746 1.00 86.19 105 ARG A C 1
ATOM 799 O O . ARG A 1 105 ? 12.333 2.909 -11.851 1.00 86.19 105 ARG A O 1
ATOM 806 N N . ALA A 1 106 ? 13.958 3.271 -10.348 1.00 86.50 106 ALA A N 1
ATOM 807 C CA . ALA A 1 106 ? 15.006 2.713 -11.189 1.00 86.50 106 ALA A CA 1
ATOM 808 C C . ALA A 1 106 ? 14.962 1.179 -11.201 1.00 86.50 106 ALA A C 1
ATOM 810 O O . ALA A 1 106 ? 15.373 0.576 -12.191 1.00 86.50 106 ALA A O 1
ATOM 811 N N . LEU A 1 107 ? 14.485 0.552 -10.119 1.00 85.88 107 LEU A N 1
ATOM 812 C CA . LEU A 1 107 ? 14.258 -0.894 -10.055 1.00 85.88 107 LEU A CA 1
ATOM 813 C C . LEU A 1 107 ? 12.917 -1.311 -10.660 1.00 85.88 107 LEU A C 1
ATOM 815 O O . LEU A 1 107 ? 12.853 -2.360 -11.283 1.00 85.88 107 LEU A O 1
ATOM 819 N N . GLU A 1 108 ? 11.867 -0.508 -10.488 1.00 81.31 108 GLU A N 1
ATOM 820 C CA . GLU A 1 108 ? 10.541 -0.780 -11.059 1.00 81.31 108 GLU A CA 1
ATOM 821 C C . GLU A 1 108 ? 10.547 -0.784 -12.596 1.00 81.31 108 GLU A C 1
ATOM 823 O O . GLU A 1 108 ? 9.814 -1.548 -13.216 1.00 81.31 108 GLU A O 1
ATOM 828 N N . ALA A 1 109 ? 11.390 0.045 -13.215 1.00 75.69 109 ALA A N 1
ATOM 829 C CA . ALA A 1 109 ? 11.492 0.160 -14.668 1.00 75.69 109 ALA A CA 1
ATOM 830 C C . ALA A 1 109 ? 12.351 -0.933 -15.351 1.00 75.69 109 ALA A C 1
ATOM 832 O O . ALA A 1 109 ? 12.613 -0.816 -16.551 1.00 75.69 109 ALA A O 1
ATOM 833 N N . GLN A 1 110 ? 12.835 -1.944 -14.614 1.00 60.88 110 GLN A N 1
ATOM 834 C CA . GLN A 1 110 ? 13.668 -3.050 -15.128 1.00 60.88 110 GLN A CA 1
ATOM 835 C C . GLN A 1 110 ? 12.858 -4.326 -15.350 1.00 60.88 110 GLN A C 1
ATOM 837 O O . GLN A 1 110 ? 13.112 -4.983 -16.385 1.00 60.88 110 GLN A O 1
#

Foldseek 3Di:
DKDWDWDADPVRDTDIDIDDDPWDKDWAQADPDVVVSVVVQVVVVVVVQDRDPDRGDIDTDDPVVDDPDPDDDDPDPQKDWDKDWDWDDDPPDIDIDIDTDIDRPVVVRD

pLDDT: mean 93.13, std 4.84, range [60.88, 97.5]